Protein AF-A0A968L623-F1 (afdb_monomer_lite)

pLDDT: mean 71.82, std 22.7, range [37.06, 96.44]

Radius of gyration: 24.56 Å; chains: 1; bounding box: 47×71×55 Å

Sequence (109 aa):
MRRNLIVLAIVCTMLVPVWGEANQQKGVVRELAACAESGRYQLFQGSYTTFDLKRKETYVSQAVFLLDSQTGEVKRYVNKVDEEGRYIETWLPTDVTVTDKRRQAQEGK

Secondary structure (DSSP, 8-state):
--------------------SSSHHHHHHHHHHHGGGS-SEEEEEEEEEEEETTTTEEEEEEEEEEEETTT--EEEEEEEE-TTS-EEEEEEE-------GGGGSS---

Structure (mmCIF, N/CA/C/O backbone):
data_AF-A0A968L623-F1
#
_entry.id   AF-A0A968L623-F1
#
loop_
_atom_site.group_PDB
_atom_site.id
_atom_site.type_symbol
_atom_site.label_atom_id
_atom_site.label_alt_id
_atom_site.label_comp_id
_atom_site.label_asym_id
_atom_site.label_entity_id
_atom_site.label_seq_id
_atom_site.pdbx_PDB_ins_code
_atom_site.Cartn_x
_atom_site.Cartn_y
_atom_site.Cartn_z
_atom_site.occupancy
_atom_site.B_iso_or_equiv
_atom_site.auth_seq_id
_atom_site.auth_comp_id
_atom_site.auth_asym_id
_atom_site.auth_atom_id
_atom_site.pdbx_PDB_model_num
ATOM 1 N N . MET A 1 1 ? -28.465 62.581 -5.531 1.00 37.06 1 MET A N 1
ATOM 2 C CA . MET A 1 1 ? -27.838 61.414 -6.193 1.00 37.06 1 MET A CA 1
ATOM 3 C C . MET A 1 1 ? -26.650 60.969 -5.355 1.00 37.06 1 MET A C 1
ATOM 5 O O . MET A 1 1 ? -25.930 61.819 -4.853 1.00 37.06 1 MET A O 1
ATOM 9 N N . ARG A 1 2 ? -26.516 59.659 -5.133 1.00 40.03 2 ARG A N 1
ATOM 10 C CA . ARG A 1 2 ? -25.489 59.027 -4.288 1.00 40.03 2 ARG A CA 1
ATOM 11 C C . ARG A 1 2 ? -24.082 59.243 -4.859 1.00 40.03 2 ARG A C 1
ATOM 13 O O . ARG A 1 2 ? -23.927 59.064 -6.064 1.00 40.03 2 ARG A O 1
ATOM 20 N N . ARG A 1 3 ? -23.082 59.473 -3.993 1.00 43.62 3 ARG A N 1
ATOM 21 C CA . ARG A 1 3 ? -21.753 58.822 -4.056 1.00 43.62 3 ARG A CA 1
ATOM 22 C C . ARG A 1 3 ? -20.850 59.186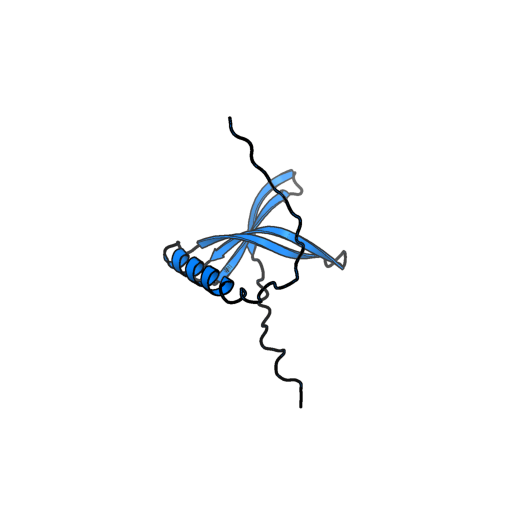 -2.864 1.00 43.62 3 ARG A C 1
ATOM 24 O O . ARG A 1 3 ? -20.251 60.250 -2.812 1.00 43.62 3 ARG A O 1
ATOM 31 N N . ASN A 1 4 ? -20.780 58.227 -1.940 1.00 39.72 4 ASN A N 1
ATOM 32 C CA . ASN A 1 4 ? -19.607 57.781 -1.171 1.00 39.72 4 ASN A CA 1
ATOM 33 C C . ASN A 1 4 ? -18.295 57.918 -1.985 1.00 39.72 4 ASN A C 1
ATOM 35 O O . ASN A 1 4 ? -18.333 57.786 -3.205 1.00 39.72 4 ASN A O 1
ATOM 39 N N . LEU A 1 5 ? -17.103 58.093 -1.412 1.00 40.00 5 LEU A N 1
ATOM 40 C CA . LEU A 1 5 ? -16.476 57.215 -0.422 1.00 40.00 5 LEU A CA 1
ATOM 41 C C . LEU A 1 5 ? -15.159 57.887 0.040 1.00 40.00 5 LEU A C 1
ATOM 43 O O . LEU A 1 5 ? -14.371 58.319 -0.798 1.00 40.00 5 LEU A O 1
ATOM 47 N N . ILE A 1 6 ? -14.918 57.956 1.350 1.00 49.31 6 ILE A N 1
ATOM 48 C CA . ILE A 1 6 ? -13.618 58.289 1.9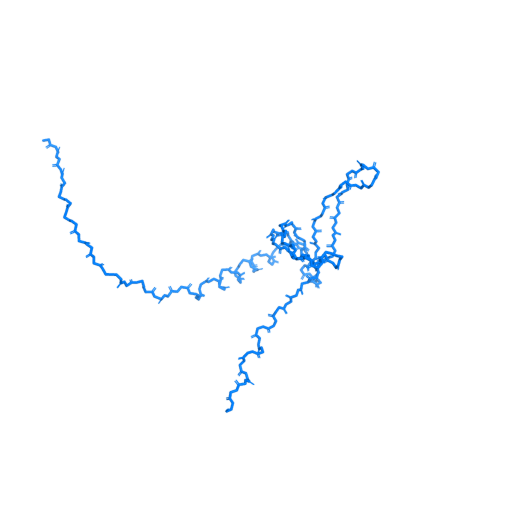51 1.00 49.31 6 ILE A CA 1
ATOM 49 C C . ILE A 1 6 ? -12.869 56.966 2.123 1.00 49.31 6 ILE A C 1
ATOM 51 O O . ILE A 1 6 ? -13.405 56.051 2.743 1.00 49.31 6 ILE A O 1
ATOM 55 N N . VAL A 1 7 ? -11.644 56.856 1.606 1.00 41.34 7 VAL A N 1
ATOM 56 C CA . VAL A 1 7 ? -10.725 55.768 1.978 1.00 41.34 7 VAL A CA 1
ATOM 57 C C . VAL A 1 7 ? -9.427 56.402 2.443 1.00 41.34 7 VAL A C 1
ATOM 59 O O . VAL A 1 7 ? -8.573 56.783 1.647 1.00 41.34 7 VAL A O 1
ATOM 62 N N . LEU A 1 8 ? -9.328 56.550 3.761 1.00 39.22 8 LEU A N 1
ATOM 63 C CA . LEU A 1 8 ? -8.103 56.886 4.463 1.00 39.22 8 LEU A CA 1
ATOM 64 C C . LEU A 1 8 ? -7.404 55.566 4.806 1.00 39.22 8 LEU A C 1
ATOM 66 O O . LEU A 1 8 ? -7.970 54.713 5.488 1.00 39.22 8 LEU A O 1
ATOM 70 N N . ALA A 1 9 ? -6.191 55.392 4.293 1.00 46.25 9 ALA A N 1
ATOM 71 C CA . ALA A 1 9 ? -5.325 54.274 4.620 1.00 46.25 9 ALA A CA 1
ATOM 72 C C . ALA A 1 9 ? -4.839 54.393 6.071 1.00 46.25 9 ALA A C 1
ATOM 74 O O . ALA A 1 9 ? -4.212 55.388 6.430 1.00 46.25 9 ALA A O 1
ATOM 75 N N . ILE A 1 10 ? -5.085 53.367 6.886 1.00 50.47 10 ILE A N 1
ATOM 76 C CA . ILE A 1 10 ? -4.377 53.158 8.151 1.00 50.47 10 ILE A CA 1
ATOM 77 C C . ILE A 1 10 ? -3.913 51.705 8.177 1.00 50.47 10 ILE A C 1
ATOM 79 O O . ILE A 1 10 ? -4.685 50.775 8.398 1.00 50.47 10 ILE A O 1
ATOM 83 N N . VAL A 1 11 ? -2.621 51.539 7.912 1.00 48.34 11 VAL A N 1
ATOM 84 C CA . VAL A 1 11 ? -1.849 50.352 8.260 1.00 48.34 11 VAL A CA 1
ATOM 85 C C . VAL A 1 11 ? -1.574 50.447 9.757 1.00 48.34 11 VAL A C 1
ATOM 87 O O . VAL A 1 11 ? -0.851 51.342 10.182 1.00 48.34 11 VAL A O 1
ATOM 90 N N . CYS A 1 12 ? -2.129 49.529 10.546 1.00 42.91 12 CYS A N 1
ATOM 91 C CA . CYS A 1 12 ? -1.696 49.295 11.919 1.00 42.91 12 CYS A CA 1
ATOM 92 C C . CYS A 1 12 ? -1.633 47.788 12.200 1.00 42.91 12 CYS A C 1
ATOM 94 O O . CYS A 1 12 ? -2.648 47.105 12.275 1.00 42.91 12 CYS A O 1
ATOM 96 N N . THR A 1 13 ? -0.390 47.326 12.356 1.00 46.22 13 THR A N 1
ATOM 97 C CA . THR A 1 13 ? 0.079 46.450 13.443 1.00 46.22 13 THR A CA 1
ATOM 98 C C . THR A 1 13 ? -0.558 45.064 13.607 1.00 46.22 13 THR A C 1
ATOM 100 O O . THR A 1 13 ? -1.608 44.904 14.219 1.00 46.22 13 THR A O 1
ATOM 103 N N . MET A 1 14 ? 0.192 44.053 13.149 1.00 44.53 14 MET A N 1
ATOM 104 C CA . MET A 1 14 ? 0.647 42.899 13.946 1.00 44.53 14 MET A CA 1
ATOM 105 C C . MET A 1 14 ? -0.113 42.676 15.265 1.00 44.53 14 MET A C 1
ATOM 107 O O . MET A 1 14 ? 0.235 43.291 16.266 1.00 44.53 14 MET A O 1
ATOM 111 N N . LEU A 1 15 ? -1.087 41.766 15.264 1.00 44.91 15 LEU A N 1
ATOM 112 C CA . LEU A 1 15 ? -1.577 41.011 16.425 1.00 44.91 15 LEU A CA 1
ATOM 113 C C . LEU A 1 15 ? -2.454 39.877 15.870 1.00 44.91 15 LEU A C 1
ATOM 115 O O . LEU A 1 15 ? -3.675 39.979 15.811 1.00 44.91 15 LEU A O 1
ATOM 119 N N . VAL A 1 16 ? -1.823 38.801 15.391 1.00 44.31 16 VAL A N 1
ATOM 120 C CA . VAL A 1 16 ? -2.532 37.527 15.207 1.00 44.31 16 VAL A CA 1
ATOM 121 C C . VAL A 1 16 ? -2.584 36.887 16.592 1.00 44.31 16 VAL A C 1
ATOM 123 O O . VAL A 1 16 ? -1.523 36.538 17.118 1.00 44.31 16 VAL A O 1
ATOM 126 N N . PRO A 1 17 ? -3.757 36.758 17.233 1.00 46.25 17 PRO A N 1
ATOM 127 C CA . PRO A 1 17 ? -3.832 36.010 18.466 1.00 46.25 17 PRO A CA 1
ATOM 128 C C . PRO A 1 17 ? -3.602 34.535 18.135 1.00 46.25 17 PRO A C 1
ATOM 130 O O . PRO A 1 17 ? -4.355 33.904 17.393 1.00 46.25 17 PRO A O 1
ATOM 133 N N . VAL A 1 18 ? -2.525 34.005 18.706 1.00 57.25 18 VAL A N 1
ATOM 134 C CA . VAL A 1 18 ? -2.345 32.589 19.015 1.00 57.25 18 VAL A CA 1
ATOM 135 C C . VAL A 1 18 ? -3.608 32.101 19.729 1.00 57.25 18 VAL A C 1
ATOM 137 O O . VAL A 1 18 ? -3.817 32.431 20.889 1.00 57.25 18 VAL A O 1
ATOM 140 N N . TRP A 1 19 ? -4.469 31.358 19.033 1.00 47.78 19 TRP A N 1
ATOM 141 C CA . TRP A 1 19 ? -5.369 30.365 19.628 1.00 47.78 19 TRP A CA 1
ATOM 142 C C . TRP A 1 19 ? -6.107 29.602 18.528 1.00 47.78 19 TRP A C 1
ATOM 144 O O . TRP A 1 19 ? -7.025 30.122 17.899 1.00 47.78 19 TRP A O 1
ATOM 154 N N . GLY A 1 20 ? -5.721 28.346 18.294 1.00 45.12 20 GLY A N 1
ATOM 155 C CA . GLY A 1 20 ? -6.423 27.521 17.311 1.00 45.12 20 GLY A CA 1
ATOM 156 C C . GLY A 1 20 ? -6.004 26.058 17.177 1.00 45.12 20 GLY A C 1
ATOM 157 O O . GLY A 1 20 ? -6.567 25.379 16.332 1.00 45.12 20 GLY A O 1
ATOM 158 N N . GLU A 1 21 ? -5.073 25.527 17.976 1.00 48.09 21 GLU A N 1
ATOM 159 C CA . GLU A 1 21 ? -4.648 24.117 17.834 1.00 48.09 21 GLU A CA 1
ATOM 160 C C . GLU A 1 21 ? -5.515 23.110 18.614 1.00 48.09 21 GLU A C 1
ATOM 162 O O . GLU A 1 21 ? -5.468 21.913 18.343 1.00 48.09 21 GLU A O 1
ATOM 167 N N . ALA A 1 22 ? -6.392 23.559 19.518 1.00 43.22 22 ALA A N 1
ATOM 168 C CA . ALA A 1 22 ? -7.224 22.654 20.324 1.00 43.22 22 ALA A CA 1
ATOM 169 C C . ALA A 1 22 ? -8.470 22.099 19.596 1.00 43.22 22 ALA A C 1
ATOM 171 O O . ALA A 1 22 ? -9.115 21.178 20.096 1.00 43.22 22 ALA A O 1
ATOM 172 N N . ASN A 1 23 ? -8.834 22.640 18.424 1.00 45.28 23 ASN A N 1
ATOM 173 C CA . ASN A 1 23 ? -10.076 22.267 17.729 1.00 45.28 23 ASN A CA 1
ATOM 174 C C . ASN A 1 23 ? -9.906 21.211 16.627 1.00 45.28 23 ASN A C 1
ATOM 176 O O . ASN A 1 23 ? -10.903 20.623 16.213 1.00 45.28 23 ASN A O 1
ATOM 180 N N . GLN A 1 24 ? -8.681 20.907 16.183 1.00 46.53 24 GLN A N 1
ATOM 181 C CA . GLN A 1 24 ? -8.493 19.866 15.164 1.00 46.53 24 GLN A CA 1
ATOM 182 C C . GLN A 1 24 ? -8.709 18.451 15.713 1.00 46.53 24 GLN A C 1
ATOM 184 O O . GLN A 1 24 ? -9.346 17.632 15.055 1.00 46.53 24 GLN A O 1
ATOM 189 N N . GLN A 1 25 ? -8.279 18.159 16.944 1.00 46.06 25 GLN A N 1
ATOM 190 C CA . GLN A 1 25 ? -8.483 16.827 17.533 1.00 46.06 25 GLN A CA 1
ATOM 191 C C . GLN A 1 25 ? -9.961 16.515 17.792 1.00 46.06 25 GLN A C 1
ATOM 193 O O . GLN A 1 25 ? -10.389 15.373 17.645 1.00 46.06 25 GLN A O 1
ATOM 198 N N . LYS A 1 26 ? -10.768 17.527 18.129 1.00 43.03 26 LYS A N 1
ATOM 199 C CA . LYS A 1 26 ? -12.197 17.338 18.405 1.00 43.03 26 LYS A CA 1
ATOM 200 C C . LYS A 1 26 ? -13.013 17.078 17.131 1.00 43.03 26 LYS A C 1
ATOM 202 O O . LYS A 1 26 ? -14.023 16.385 17.206 1.00 43.03 26 LYS A O 1
ATOM 207 N N . GLY A 1 27 ? -12.556 17.587 15.981 1.00 42.66 27 GLY A N 1
ATOM 208 C CA . GLY A 1 27 ? -13.120 17.271 14.665 1.00 42.66 27 GLY A CA 1
ATOM 209 C C . GLY A 1 27 ? -12.893 15.809 14.284 1.00 42.66 27 GLY A C 1
ATOM 210 O O . GLY A 1 27 ? -13.857 15.090 14.041 1.00 42.66 27 GLY A O 1
ATOM 211 N N . VAL A 1 28 ? -11.642 15.343 14.371 1.00 50.94 28 VAL A N 1
ATOM 212 C CA . VAL A 1 28 ? -11.265 13.957 14.035 1.00 50.94 28 VAL A CA 1
ATOM 213 C C . VAL A 1 28 ? -11.978 12.939 14.934 1.00 50.94 28 VAL A C 1
ATOM 215 O O . VAL A 1 28 ? -12.506 11.945 14.450 1.00 50.94 28 VAL A O 1
ATOM 218 N N . VAL A 1 29 ? -12.071 13.195 16.245 1.00 50.41 29 VAL A N 1
ATOM 219 C CA . VAL A 1 29 ? -12.740 12.272 17.186 1.00 50.41 29 VAL A CA 1
ATOM 220 C C . VAL A 1 29 ? -14.253 12.191 16.944 1.00 50.41 29 VAL A C 1
ATOM 222 O O . VAL A 1 29 ? -14.843 11.121 17.092 1.00 50.41 29 VAL A O 1
ATOM 225 N N . ARG A 1 30 ? -14.899 13.296 16.552 1.00 45.72 30 ARG A N 1
ATOM 226 C CA . ARG A 1 30 ? -16.344 13.309 16.274 1.00 45.72 30 ARG A CA 1
ATOM 227 C C . ARG A 1 30 ? -16.680 12.641 14.937 1.00 45.72 30 ARG A C 1
ATOM 229 O O . ARG A 1 30 ? -17.723 12.003 14.833 1.00 45.72 30 ARG A O 1
ATOM 236 N N . GLU A 1 31 ? -15.793 12.743 13.953 1.00 48.47 31 GLU A N 1
ATOM 237 C CA . GLU A 1 31 ? -15.923 12.077 12.653 1.00 48.47 31 GLU A CA 1
ATOM 238 C C . GLU A 1 31 ? -15.694 10.557 12.761 1.00 48.47 31 GLU A C 1
ATOM 240 O O . GLU A 1 31 ? -16.456 9.773 12.196 1.00 48.47 31 GLU A O 1
ATOM 245 N N . LEU A 1 32 ? -14.752 10.125 13.609 1.00 50.47 32 LEU A N 1
ATOM 246 C CA . LEU A 1 32 ? -14.556 8.709 13.949 1.00 50.47 32 LEU A CA 1
ATOM 247 C C . LEU A 1 32 ? -15.783 8.094 14.648 1.00 50.47 32 LEU A C 1
ATOM 249 O O . LEU A 1 32 ? -16.111 6.935 14.403 1.00 50.47 32 LEU A O 1
ATOM 253 N N . ALA A 1 33 ? -16.491 8.864 15.484 1.00 49.72 33 ALA A N 1
ATOM 254 C CA . ALA A 1 33 ? -17.714 8.407 16.147 1.00 49.72 33 ALA A CA 1
ATOM 255 C C . ALA A 1 33 ? -18.920 8.318 15.193 1.00 49.72 33 ALA A C 1
ATOM 257 O O . ALA A 1 33 ? -19.741 7.418 15.343 1.00 49.72 33 ALA A O 1
ATOM 258 N N . ALA A 1 34 ? -19.016 9.191 14.184 1.00 51.78 34 ALA A N 1
ATOM 259 C CA . ALA A 1 34 ? -20.027 9.070 13.127 1.00 51.78 34 ALA A CA 1
ATOM 260 C C . ALA A 1 34 ? -19.758 7.862 12.206 1.00 51.78 34 ALA A C 1
ATOM 262 O O . ALA A 1 34 ? -20.690 7.241 11.704 1.00 51.78 34 ALA A O 1
ATOM 263 N N . CYS A 1 35 ? -18.492 7.458 12.055 1.00 51.28 35 CYS A N 1
ATOM 264 C CA . CYS A 1 35 ? -18.124 6.195 11.414 1.00 51.28 35 CYS A CA 1
ATOM 265 C C . CYS A 1 35 ? -18.440 4.949 12.261 1.00 51.28 35 CYS A C 1
ATOM 267 O O . CYS A 1 35 ? -18.353 3.842 11.739 1.00 51.28 35 CYS A O 1
ATOM 269 N N . ALA A 1 36 ? -18.832 5.063 13.532 1.00 52.72 36 ALA A N 1
ATOM 270 C CA . ALA A 1 36 ? -19.207 3.889 14.329 1.00 52.72 36 ALA A CA 1
ATOM 271 C C . ALA A 1 36 ? -20.560 3.272 13.903 1.00 52.72 36 ALA A C 1
ATOM 273 O O . ALA A 1 36 ? -20.822 2.117 14.228 1.00 52.72 36 ALA A O 1
ATOM 274 N N . GLU A 1 37 ? -21.386 3.999 13.135 1.00 53.97 37 GLU A N 1
ATOM 275 C CA . GLU A 1 37 ? -22.540 3.435 12.406 1.00 53.97 37 GLU A CA 1
ATOM 276 C C . GLU A 1 37 ? -22.162 2.868 11.024 1.00 53.97 37 GLU A C 1
ATOM 278 O O . GLU A 1 37 ? -22.962 2.176 10.393 1.00 53.97 37 GLU A O 1
ATOM 283 N N . SER A 1 38 ? -20.949 3.145 10.535 1.00 62.59 38 SER A N 1
ATOM 284 C CA . SER A 1 38 ? -20.465 2.627 9.256 1.00 62.59 38 SER A CA 1
ATOM 285 C C . SER A 1 38 ? -20.025 1.171 9.413 1.00 62.59 38 SER A C 1
ATOM 287 O O . SER A 1 38 ? -19.505 0.775 10.456 1.00 62.59 38 SER A O 1
ATOM 289 N N . GLY A 1 39 ? -20.289 0.346 8.398 1.00 77.38 39 GLY A N 1
ATOM 290 C CA . GLY A 1 39 ? -19.995 -1.087 8.426 1.00 77.38 39 GLY A CA 1
ATOM 291 C C . GLY A 1 39 ? -18.525 -1.421 8.728 1.00 77.38 39 GLY A C 1
ATOM 292 O O . GLY A 1 39 ? -17.666 -0.553 8.852 1.00 77.38 39 GLY A O 1
ATOM 293 N N . ARG A 1 40 ? -18.210 -2.722 8.805 1.00 90.06 40 ARG A N 1
ATOM 294 C CA . ARG A 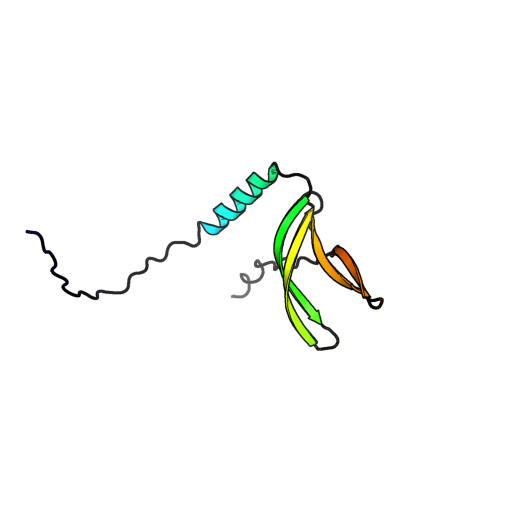1 40 ? -16.859 -3.241 9.122 1.00 90.06 40 ARG A CA 1
ATOM 295 C C . ARG A 1 40 ? -15.720 -2.585 8.324 1.00 90.06 40 ARG A C 1
ATOM 297 O O . ARG A 1 40 ? -14.589 -2.559 8.793 1.00 90.06 40 ARG A O 1
ATOM 304 N N . TYR A 1 41 ? -16.002 -2.080 7.129 1.00 92.81 41 TYR A N 1
ATOM 305 C CA . TYR A 1 41 ? -15.004 -1.511 6.240 1.00 92.81 41 TYR A CA 1
ATOM 306 C C . TYR A 1 41 ? -15.228 -0.020 6.005 1.00 92.81 41 TYR A C 1
ATOM 308 O O . TYR A 1 41 ? -16.335 0.397 5.666 1.00 92.81 41 TYR A O 1
ATOM 316 N N . GLN A 1 42 ? -14.151 0.759 6.112 1.00 93.38 42 GLN A N 1
ATOM 317 C CA . GLN A 1 42 ? -14.132 2.195 5.837 1.00 93.38 42 GLN A CA 1
ATOM 318 C C . GLN A 1 42 ? -13.163 2.507 4.698 1.00 93.38 42 GLN A C 1
ATOM 320 O O . GLN A 1 42 ? -12.045 1.990 4.664 1.00 93.38 42 GLN A O 1
ATOM 325 N N . LEU A 1 43 ? -13.592 3.364 3.772 1.00 95.00 43 LEU A N 1
ATOM 326 C CA . LEU A 1 43 ? -12.763 3.856 2.676 1.00 95.00 43 LEU A CA 1
ATOM 327 C C . LEU A 1 43 ? -12.277 5.267 2.980 1.00 95.00 43 LEU A C 1
ATOM 329 O O . LEU A 1 43 ? -13.059 6.122 3.387 1.00 95.00 43 LEU A O 1
ATOM 333 N N . PHE A 1 44 ? -10.999 5.523 2.728 1.00 93.50 44 PHE A N 1
ATOM 334 C CA . PHE A 1 44 ? -10.424 6.859 2.842 1.00 93.50 44 PHE A CA 1
ATOM 335 C C . PHE A 1 44 ? -9.349 7.085 1.780 1.00 93.50 44 PHE A C 1
ATOM 337 O O . PHE A 1 44 ? -8.767 6.140 1.250 1.00 93.50 44 PHE A O 1
ATOM 344 N N . GLN A 1 45 ? -9.083 8.347 1.453 1.00 95.44 45 GLN A N 1
ATOM 345 C CA . GLN A 1 45 ? -8.008 8.738 0.545 1.00 95.44 45 GLN A CA 1
ATOM 346 C C . GLN A 1 45 ? -6.849 9.328 1.349 1.00 95.44 45 GLN A C 1
ATOM 348 O O . GLN A 1 45 ? -7.066 10.064 2.3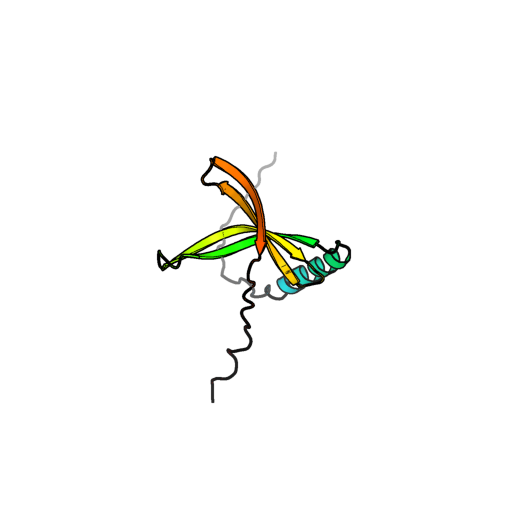10 1.00 95.44 45 GLN A O 1
ATOM 353 N N . GLY A 1 46 ? -5.616 9.018 0.959 1.00 93.38 46 GLY A N 1
ATOM 354 C CA . GLY A 1 46 ? -4.438 9.557 1.630 1.00 93.38 46 GLY A CA 1
ATOM 355 C C . GLY A 1 46 ? -3.140 9.334 0.865 1.00 93.38 46 GLY A C 1
ATOM 356 O O . GLY A 1 46 ? -3.133 8.830 -0.259 1.00 93.38 46 GLY A O 1
ATOM 357 N N . SER A 1 47 ? -2.028 9.689 1.505 1.00 93.44 47 SER A N 1
ATOM 358 C CA . SER A 1 47 ? -0.678 9.465 0.987 1.00 93.44 47 SER A CA 1
ATOM 359 C C . SER A 1 47 ? -0.014 8.250 1.628 1.00 93.44 47 SER A C 1
ATOM 361 O O . SER A 1 47 ? -0.128 8.056 2.836 1.00 93.44 47 SER A O 1
ATOM 363 N N . TYR A 1 48 ? 0.772 7.507 0.854 1.00 91.31 48 TYR A N 1
ATOM 364 C CA . TYR A 1 48 ? 1.706 6.504 1.360 1.00 91.31 48 TYR A CA 1
ATOM 365 C C . TYR A 1 48 ? 3.101 6.724 0.788 1.00 91.31 48 TYR A C 1
ATOM 367 O O . TYR A 1 48 ? 3.276 7.316 -0.280 1.00 91.31 48 TYR A O 1
ATOM 375 N N . THR A 1 49 ? 4.087 6.215 1.517 1.00 91.62 49 THR A N 1
ATOM 376 C CA . THR A 1 49 ? 5.492 6.297 1.145 1.00 91.62 49 THR A CA 1
ATOM 377 C C . THR A 1 49 ? 5.995 4.912 0.768 1.00 91.62 49 THR A C 1
ATOM 379 O O . THR A 1 49 ? 5.787 3.950 1.504 1.00 91.62 49 THR A O 1
ATOM 382 N N . THR A 1 50 ? 6.677 4.804 -0.366 1.00 91.00 50 THR A N 1
ATOM 383 C CA . THR A 1 50 ? 7.385 3.589 -0.783 1.00 91.00 50 THR A CA 1
ATOM 384 C C . THR A 1 50 ? 8.872 3.848 -0.839 1.00 91.00 50 THR A C 1
ATOM 386 O O . THR A 1 50 ? 9.295 4.890 -1.338 1.00 91.00 50 THR A O 1
ATOM 389 N N . PHE A 1 51 ? 9.654 2.873 -0.393 1.00 91.12 51 PHE A N 1
ATOM 390 C CA . PHE A 1 51 ? 11.102 2.900 -0.506 1.00 91.12 51 PHE A CA 1
ATOM 391 C C . PHE A 1 51 ? 11.561 1.879 -1.549 1.00 91.12 51 PHE A C 1
ATOM 393 O O . PHE A 1 51 ? 11.355 0.677 -1.376 1.00 91.12 51 PHE A O 1
ATOM 400 N N . ASP A 1 52 ? 12.163 2.354 -2.639 1.00 89.88 52 ASP A N 1
ATOM 401 C CA . ASP A 1 52 ? 12.777 1.487 -3.642 1.00 89.88 52 ASP A CA 1
ATOM 402 C C . ASP A 1 52 ? 14.197 1.127 -3.196 1.00 89.88 52 ASP A C 1
ATOM 404 O O . ASP A 1 52 ? 15.117 1.944 -3.248 1.00 89.88 52 ASP A O 1
ATOM 408 N N . LEU A 1 53 ? 14.383 -0.129 -2.786 1.00 91.44 53 LEU A N 1
ATOM 409 C CA . LEU A 1 53 ? 15.671 -0.663 -2.342 1.00 91.44 53 LEU A CA 1
ATOM 410 C C . LEU A 1 53 ? 16.749 -0.639 -3.437 1.00 91.44 53 LEU A C 1
ATOM 412 O O . LEU A 1 53 ? 17.929 -0.495 -3.118 1.00 91.44 53 LEU A O 1
ATOM 416 N N . LYS A 1 54 ? 16.371 -0.783 -4.715 1.00 93.81 54 LYS A N 1
ATOM 417 C CA . LYS A 1 54 ? 17.324 -0.802 -5.836 1.00 93.81 54 LYS A CA 1
ATOM 418 C C . LYS A 1 54 ? 17.846 0.598 -6.124 1.00 93.81 54 LYS A C 1
ATOM 420 O O . LYS A 1 54 ? 19.039 0.768 -6.361 1.00 93.81 54 LYS A O 1
ATOM 425 N N . ARG A 1 55 ? 16.955 1.589 -6.100 1.00 93.38 55 ARG A N 1
ATOM 426 C CA . ARG A 1 55 ? 17.290 2.993 -6.389 1.00 93.38 55 ARG A CA 1
ATOM 427 C C . ARG A 1 55 ? 17.729 3.777 -5.154 1.00 93.38 55 ARG A C 1
ATOM 429 O O . ARG A 1 55 ? 18.338 4.827 -5.302 1.00 93.38 55 ARG A O 1
ATOM 436 N N . LYS A 1 56 ? 17.478 3.249 -3.950 1.00 94.56 56 LYS A N 1
ATOM 437 C CA . LYS A 1 56 ? 17.634 3.950 -2.662 1.00 94.56 56 LYS A CA 1
ATOM 438 C C . LYS A 1 56 ? 16.848 5.266 -2.627 1.00 94.56 56 LYS A C 1
ATOM 440 O O . LYS A 1 56 ? 17.294 6.247 -2.038 1.00 94.56 56 LYS A O 1
ATOM 445 N N . GLU A 1 57 ? 15.682 5.270 -3.263 1.00 95.12 57 GLU A N 1
ATOM 446 C CA . GLU A 1 57 ? 14.818 6.441 -3.392 1.00 95.12 57 GLU A CA 1
ATOM 447 C C . GLU A 1 57 ? 13.503 6.236 -2.644 1.00 95.12 57 GLU A C 1
ATOM 449 O O . GLU A 1 57 ? 12.969 5.127 -2.548 1.00 95.12 57 GLU A O 1
ATOM 454 N N . THR A 1 58 ? 12.978 7.343 -2.126 1.00 94.44 58 THR A N 1
ATOM 455 C CA . THR A 1 58 ? 11.700 7.397 -1.422 1.00 94.44 58 THR A CA 1
ATOM 456 C C . THR A 1 58 ? 10.689 8.121 -2.294 1.00 94.44 58 THR A C 1
ATOM 458 O O . THR A 1 58 ? 10.913 9.267 -2.681 1.00 94.44 58 THR A O 1
ATOM 461 N N . TYR A 1 59 ? 9.551 7.484 -2.550 1.00 93.31 59 TYR A N 1
ATOM 462 C CA . TYR A 1 59 ? 8.453 8.067 -3.315 1.00 93.31 59 TYR A CA 1
ATOM 463 C C . TYR A 1 59 ? 7.225 8.239 -2.430 1.00 93.31 59 TYR A C 1
ATOM 465 O O . TYR A 1 59 ? 6.896 7.352 -1.644 1.00 93.31 59 TYR A O 1
ATOM 473 N N . VAL A 1 60 ? 6.530 9.364 -2.589 1.00 93.69 60 VAL A N 1
ATOM 474 C CA . VAL A 1 60 ? 5.241 9.632 -1.943 1.00 93.69 60 VAL A CA 1
ATOM 475 C C . VAL A 1 60 ? 4.158 9.577 -3.010 1.00 93.69 60 VAL A C 1
ATOM 477 O O . VAL A 1 60 ? 4.283 10.203 -4.059 1.00 93.69 60 VAL A O 1
ATOM 480 N N . SER A 1 61 ? 3.107 8.804 -2.766 1.00 93.06 61 SER A N 1
ATOM 481 C CA . SER A 1 61 ? 2.013 8.576 -3.714 1.00 93.06 61 SER A CA 1
ATOM 482 C C . SER A 1 61 ? 0.662 8.697 -3.020 1.00 93.06 61 SER A C 1
ATOM 484 O O . SER A 1 61 ? 0.546 8.416 -1.830 1.00 93.06 61 SER A O 1
ATOM 486 N N . GLN A 1 62 ? -0.364 9.124 -3.757 1.00 94.62 62 GLN A N 1
ATOM 487 C CA . GLN A 1 62 ? -1.747 9.169 -3.275 1.00 94.62 62 GLN A CA 1
ATOM 488 C C . GLN A 1 62 ? -2.461 7.864 -3.627 1.00 94.62 62 GLN A C 1
ATOM 490 O O . GLN A 1 62 ? -2.228 7.308 -4.699 1.00 94.62 62 GLN A O 1
ATOM 495 N N . ALA A 1 63 ? -3.335 7.383 -2.748 1.00 95.06 63 ALA A N 1
ATOM 496 C CA . ALA A 1 63 ? -4.155 6.208 -3.014 1.00 95.06 63 ALA A CA 1
ATOM 497 C C . ALA A 1 63 ? -5.452 6.202 -2.198 1.00 95.06 63 ALA A C 1
ATOM 499 O O . ALA A 1 63 ? -5.634 6.990 -1.267 1.00 95.06 63 ALA A O 1
ATOM 500 N N . VAL A 1 64 ? -6.341 5.279 -2.563 1.00 96.19 64 VAL A N 1
ATOM 501 C CA . VAL A 1 64 ? -7.513 4.904 -1.769 1.00 96.19 64 VAL A CA 1
ATOM 502 C C . VAL A 1 64 ? -7.139 3.733 -0.867 1.00 96.19 64 VAL A C 1
ATOM 504 O O . VAL A 1 64 ? -6.449 2.803 -1.292 1.00 96.19 64 VAL A O 1
ATOM 507 N N . PHE A 1 65 ? -7.612 3.772 0.369 1.00 96.44 65 PHE A N 1
ATOM 508 C CA . PHE A 1 65 ? -7.356 2.781 1.397 1.00 96.44 65 PHE A CA 1
ATOM 509 C C . PHE A 1 65 ? -8.659 2.223 1.949 1.00 96.44 65 PHE A C 1
ATOM 511 O O . PHE A 1 65 ? -9.665 2.923 2.025 1.00 96.44 65 PHE A O 1
ATOM 518 N N . LEU A 1 66 ? -8.600 0.961 2.353 1.00 95.75 66 LEU A N 1
ATOM 519 C CA . LEU A 1 66 ? -9.648 0.218 3.027 1.00 95.75 66 LEU A CA 1
ATOM 520 C C . LEU A 1 66 ? -9.156 -0.116 4.437 1.00 95.75 66 LEU A C 1
ATOM 522 O O . LEU A 1 66 ? -8.191 -0.867 4.576 1.00 95.75 66 LEU A O 1
ATOM 526 N N . LEU A 1 67 ? -9.811 0.435 5.456 1.00 94.31 67 LEU A N 1
ATOM 527 C CA . LEU A 1 67 ? -9.614 0.088 6.862 1.00 94.31 67 LEU A CA 1
ATOM 528 C C . LEU A 1 67 ? -10.662 -0.947 7.276 1.00 94.31 67 LEU A C 1
ATOM 530 O O . LEU A 1 67 ? -11.861 -0.684 7.178 1.00 94.31 67 LEU A O 1
ATOM 534 N N . ASP A 1 68 ? -10.216 -2.101 7.763 1.00 93.25 68 ASP A N 1
ATOM 535 C CA . ASP A 1 68 ? -11.063 -3.029 8.513 1.00 93.25 68 ASP A CA 1
ATOM 536 C C . ASP A 1 68 ? -11.129 -2.556 9.970 1.00 93.25 68 ASP A C 1
ATOM 538 O O . ASP A 1 68 ? -10.141 -2.613 10.699 1.00 93.25 68 ASP A O 1
ATOM 542 N N . SER A 1 69 ? -12.287 -2.059 10.404 1.00 89.44 69 SER A N 1
ATOM 543 C CA . SER A 1 69 ? -12.467 -1.498 11.747 1.00 89.44 69 SER A CA 1
ATOM 544 C C . SER A 1 69 ? -12.437 -2.552 12.858 1.00 89.44 69 SER A C 1
ATOM 546 O O . SER A 1 69 ? -12.247 -2.194 14.019 1.00 89.44 69 SER A O 1
ATOM 548 N N . GLN A 1 70 ? -12.591 -3.841 12.527 1.00 90.50 70 GLN A N 1
ATOM 549 C CA . GLN A 1 70 ? -12.501 -4.931 13.503 1.00 90.50 70 GLN A CA 1
ATOM 550 C C . GLN A 1 70 ? -11.057 -5.373 13.738 1.00 90.50 70 GLN A C 1
ATOM 552 O O . GLN A 1 70 ? -10.687 -5.660 14.875 1.00 90.50 70 GLN A O 1
ATOM 557 N N . THR A 1 71 ? -10.248 -5.454 12.679 1.00 90.94 71 THR A N 1
ATOM 558 C CA . THR A 1 71 ? -8.862 -5.949 12.766 1.00 90.94 71 THR A CA 1
ATOM 559 C C . THR A 1 71 ? -7.825 -4.830 12.823 1.00 90.94 71 THR A C 1
ATOM 561 O O . THR A 1 71 ? -6.693 -5.065 13.238 1.00 90.94 71 THR A O 1
ATOM 564 N N . GLY A 1 72 ? -8.191 -3.619 12.403 1.00 89.94 72 GLY A N 1
ATOM 565 C CA . GLY A 1 72 ? -7.264 -2.512 12.182 1.00 89.94 72 GLY A CA 1
ATOM 566 C C . GLY A 1 72 ? -6.404 -2.673 10.924 1.00 89.94 72 GLY A C 1
ATOM 567 O O . GLY A 1 72 ? -5.522 -1.847 10.692 1.00 89.94 72 GLY A O 1
ATOM 568 N N . GLU A 1 73 ? -6.625 -3.714 10.111 1.00 92.50 73 GLU A N 1
ATOM 569 C CA . GLU A 1 73 ? -5.875 -3.913 8.870 1.00 92.50 73 GLU A CA 1
ATOM 570 C C . GLU A 1 73 ? -6.179 -2.806 7.862 1.00 92.50 73 GLU A C 1
ATOM 572 O O . GLU A 1 73 ? -7.339 -2.472 7.605 1.00 92.50 73 GLU A O 1
ATOM 577 N N . VAL A 1 74 ? -5.124 -2.291 7.231 1.00 94.19 74 VAL A N 1
ATOM 578 C CA . VAL A 1 74 ? -5.229 -1.314 6.150 1.00 94.19 74 VAL A CA 1
ATOM 579 C C . VAL A 1 74 ? -4.747 -1.941 4.850 1.00 94.19 74 VAL A C 1
ATOM 581 O O . VAL A 1 74 ? -3.635 -2.465 4.752 1.00 94.19 74 VAL A O 1
ATOM 584 N N . LYS A 1 75 ? -5.586 -1.864 3.819 1.00 96.25 75 LYS A N 1
ATOM 585 C CA . LYS A 1 75 ? -5.240 -2.245 2.447 1.00 96.25 75 LYS A CA 1
ATOM 586 C C . LYS A 1 75 ? -5.302 -1.024 1.549 1.00 96.25 75 LYS A C 1
ATOM 588 O O . LYS A 1 75 ? -6.106 -0.129 1.770 1.00 96.25 75 LYS A O 1
ATOM 593 N N . ARG A 1 76 ? -4.473 -0.992 0.516 1.00 95.88 76 ARG A N 1
ATOM 594 C CA . ARG A 1 76 ? -4.430 0.067 -0.489 1.00 95.88 76 ARG A CA 1
ATOM 595 C C . ARG A 1 76 ? -4.925 -0.461 -1.823 1.00 95.88 76 ARG A C 1
ATOM 597 O O . ARG A 1 76 ? -4.518 -1.544 -2.241 1.00 95.88 76 ARG A O 1
ATOM 604 N N . TYR A 1 77 ? -5.752 0.327 -2.493 1.00 95.62 77 TYR A N 1
ATOM 605 C CA . TYR A 1 77 ? -6.180 0.060 -3.855 1.00 95.62 77 TYR A CA 1
ATOM 606 C C . TYR A 1 77 ? -5.030 0.288 -4.834 1.00 95.62 77 TYR A C 1
ATOM 608 O O . TYR A 1 77 ? -4.361 1.323 -4.790 1.00 95.62 77 TYR A O 1
ATOM 616 N N . VAL A 1 78 ? -4.804 -0.671 -5.726 1.00 92.75 78 VAL A N 1
ATOM 617 C CA . VAL A 1 78 ? -3.811 -0.570 -6.791 1.00 92.75 78 VAL A CA 1
ATOM 618 C C . VAL A 1 78 ? -4.440 -1.014 -8.095 1.00 92.75 78 VAL A C 1
ATOM 620 O O . VAL A 1 78 ? -4.988 -2.112 -8.190 1.00 92.75 78 VAL A O 1
ATOM 623 N N . ASN A 1 79 ? -4.277 -0.177 -9.112 1.00 93.38 79 ASN A N 1
ATOM 624 C CA . ASN A 1 79 ? -4.494 -0.549 -10.492 1.00 93.38 79 ASN A CA 1
ATOM 625 C C . ASN A 1 79 ? -3.173 -0.496 -11.263 1.00 93.38 79 ASN A C 1
ATOM 627 O O . ASN A 1 79 ? -2.369 0.423 -11.108 1.00 93.38 79 ASN A O 1
ATOM 631 N N . LYS A 1 80 ? -2.912 -1.520 -12.069 1.00 91.50 80 LYS A N 1
ATOM 632 C CA . LYS A 1 80 ? -1.735 -1.559 -12.940 1.00 91.50 80 LYS A CA 1
ATOM 633 C C . LYS A 1 80 ? -1.996 -2.424 -14.159 1.00 91.50 80 LYS A C 1
ATOM 635 O O . LYS A 1 80 ? -2.902 -3.250 -14.162 1.00 91.50 80 LYS A O 1
ATOM 640 N N . VAL A 1 81 ? -1.162 -2.241 -15.169 1.00 93.19 81 VAL A N 1
ATOM 641 C CA . VAL A 1 81 ? -1.063 -3.161 -16.299 1.00 93.19 81 VAL A CA 1
ATOM 642 C C . VAL A 1 81 ? 0.033 -4.179 -15.971 1.00 93.19 81 VAL A C 1
ATOM 644 O O . VAL A 1 81 ? 1.094 -3.787 -15.476 1.00 93.19 81 VAL A O 1
ATOM 647 N N . ASP A 1 82 ? -0.246 -5.471 -16.140 1.00 90.00 82 ASP A N 1
ATOM 648 C CA . ASP A 1 82 ? 0.749 -6.536 -15.974 1.00 90.00 82 ASP A CA 1
ATOM 649 C C . ASP A 1 82 ? 1.703 -6.635 -17.174 1.00 90.00 82 ASP A C 1
ATOM 651 O O . ASP A 1 82 ? 1.621 -5.864 -18.131 1.00 90.00 82 ASP A O 1
ATOM 655 N N . GLU A 1 83 ? 2.656 -7.563 -17.100 1.00 91.75 83 GLU A N 1
ATOM 656 C CA . GLU A 1 83 ? 3.652 -7.771 -18.157 1.00 91.75 83 GLU A CA 1
ATOM 657 C C . GLU A 1 83 ? 3.012 -8.293 -19.455 1.00 91.75 83 GLU A C 1
ATOM 659 O O . GLU A 1 83 ? 3.530 -8.047 -20.543 1.00 91.75 83 GLU A O 1
ATOM 664 N N . GLU A 1 84 ? 1.847 -8.939 -19.358 1.00 94.19 84 GLU A N 1
ATOM 665 C CA . GLU A 1 84 ? 1.050 -9.409 -20.492 1.00 94.19 84 GLU A CA 1
ATOM 666 C C . GLU A 1 84 ? 0.115 -8.333 -21.077 1.00 94.19 84 GLU A C 1
ATOM 668 O O . GLU A 1 84 ? -0.633 -8.609 -22.018 1.00 94.19 84 GLU A O 1
ATOM 673 N N . GLY A 1 85 ? 0.139 -7.104 -20.551 1.00 93.69 85 GLY A N 1
ATOM 674 C CA . GLY A 1 85 ? -0.698 -6.002 -21.027 1.00 93.69 85 GLY A CA 1
ATOM 675 C C . GLY A 1 85 ? -2.134 -6.015 -20.490 1.00 93.69 85 GLY A C 1
ATOM 676 O O . GLY A 1 85 ? -2.969 -5.237 -20.955 1.00 93.69 85 GLY A O 1
ATOM 677 N N . ARG A 1 86 ? -2.454 -6.871 -19.517 1.00 93.81 86 ARG A N 1
ATOM 678 C CA . ARG A 1 86 ? -3.779 -6.943 -18.894 1.00 93.81 86 ARG A CA 1
ATOM 679 C C . ARG A 1 86 ? -3.890 -5.951 -17.754 1.00 93.81 86 ARG A C 1
ATOM 681 O O . ARG A 1 86 ? -2.983 -5.776 -16.944 1.00 93.81 86 ARG A O 1
ATOM 688 N N . TYR A 1 87 ? -5.057 -5.334 -17.662 1.00 94.44 87 TYR A N 1
ATOM 689 C CA . TYR A 1 87 ? -5.390 -4.453 -16.558 1.00 94.44 87 TYR A CA 1
ATOM 690 C C . TYR A 1 87 ? -5.788 -5.267 -15.321 1.00 94.44 87 TYR A C 1
ATOM 692 O O . TYR A 1 87 ? -6.632 -6.160 -15.401 1.00 94.44 87 TYR A O 1
ATOM 700 N N . ILE A 1 88 ? -5.174 -4.953 -14.181 1.00 92.75 88 ILE A N 1
ATOM 701 C CA . ILE A 1 88 ? -5.414 -5.603 -12.893 1.00 92.75 88 ILE A CA 1
ATOM 702 C C . ILE A 1 88 ? -5.819 -4.544 -11.873 1.00 92.75 88 ILE A C 1
ATOM 704 O O . ILE A 1 88 ? -5.116 -3.548 -11.698 1.00 92.75 88 ILE A O 1
ATOM 708 N N . GLU A 1 89 ? -6.902 -4.818 -11.148 1.00 94.38 89 GLU A N 1
ATOM 709 C CA . GLU A 1 89 ? -7.355 -4.064 -9.977 1.00 94.38 89 GLU A CA 1
ATOM 710 C C . GLU A 1 89 ? -7.270 -4.961 -8.744 1.00 94.38 89 GLU A C 1
ATOM 712 O O . GLU A 1 89 ? -7.767 -6.088 -8.747 1.00 94.38 89 GLU A O 1
ATOM 717 N N . THR A 1 90 ? -6.600 -4.499 -7.689 1.00 94.12 90 THR A N 1
ATOM 718 C CA . THR A 1 90 ? -6.417 -5.306 -6.478 1.00 94.12 90 THR A CA 1
ATOM 719 C C . THR A 1 90 ? -6.202 -4.461 -5.223 1.00 94.12 90 THR A C 1
ATOM 721 O O . THR A 1 90 ? -5.923 -3.264 -5.287 1.00 94.12 90 THR A O 1
ATOM 724 N N . TRP A 1 91 ? -6.315 -5.111 -4.065 1.00 95.00 91 TRP A N 1
ATOM 725 C CA . TRP A 1 91 ? -6.069 -4.538 -2.745 1.00 95.00 91 TRP A CA 1
ATOM 726 C C . TRP A 1 91 ? -4.807 -5.148 -2.139 1.00 95.00 91 TRP A C 1
ATOM 728 O O . TRP A 1 91 ? -4.742 -6.359 -1.930 1.00 95.00 91 TRP A O 1
ATOM 738 N N . LEU A 1 92 ? -3.816 -4.314 -1.819 1.00 94.12 92 LEU A N 1
ATOM 739 C CA . LEU A 1 92 ? -2.551 -4.753 -1.224 1.00 94.12 92 LEU A CA 1
ATOM 740 C C . LEU A 1 92 ? -2.455 -4.337 0.251 1.00 94.12 92 LEU A C 1
ATOM 742 O O . LEU A 1 92 ? -2.759 -3.181 0.557 1.00 94.12 92 LEU A O 1
ATOM 746 N N . PRO A 1 93 ? -2.004 -5.218 1.165 1.00 93.56 93 PRO A N 1
ATOM 747 C CA . PRO A 1 93 ? -1.707 -4.839 2.546 1.00 93.56 93 PRO A CA 1
ATOM 748 C C . PRO A 1 93 ? -0.757 -3.640 2.608 1.00 93.56 93 PRO A C 1
ATOM 750 O O . PRO A 1 93 ? 0.160 -3.521 1.794 1.00 93.56 93 PRO A O 1
ATOM 753 N N . THR A 1 94 ? -1.005 -2.722 3.539 1.00 90.38 94 THR A N 1
ATOM 754 C CA . THR A 1 94 ? -0.171 -1.534 3.743 1.00 90.38 94 THR A CA 1
ATOM 755 C C . THR A 1 94 ? 0.228 -1.430 5.202 1.00 90.38 94 THR A C 1
ATOM 757 O O . THR A 1 94 ? -0.628 -1.337 6.079 1.00 90.38 94 THR A O 1
ATOM 760 N N . ASP A 1 95 ? 1.536 -1.408 5.443 1.00 86.00 95 ASP A N 1
ATOM 761 C CA . ASP A 1 95 ? 2.083 -1.229 6.780 1.00 86.00 95 ASP A CA 1
ATOM 762 C C . ASP A 1 95 ? 1.774 0.177 7.298 1.00 86.00 95 ASP A C 1
ATOM 764 O O . ASP A 1 95 ? 2.040 1.185 6.637 1.00 86.00 95 ASP A O 1
ATOM 768 N N . VAL A 1 96 ? 1.225 0.243 8.509 1.00 77.25 96 VAL A N 1
ATOM 769 C CA . VAL A 1 96 ? 0.941 1.501 9.197 1.00 77.25 96 VAL A CA 1
ATOM 770 C C . VAL A 1 96 ? 2.021 1.720 10.247 1.00 77.25 96 VAL A C 1
ATOM 772 O O . VAL A 1 96 ? 2.022 1.099 11.308 1.00 77.25 96 VAL A O 1
ATOM 775 N N . THR A 1 97 ? 2.961 2.620 9.968 1.00 72.12 97 THR A N 1
ATOM 776 C CA . THR A 1 97 ? 3.957 3.023 10.963 1.00 72.12 97 THR A CA 1
ATOM 777 C C . THR A 1 97 ? 3.337 4.036 11.920 1.00 72.12 97 THR A C 1
ATOM 779 O O . THR A 1 97 ? 3.231 5.222 11.599 1.00 72.12 97 THR A O 1
ATOM 782 N N . VAL A 1 98 ? 2.938 3.593 13.112 1.00 59.72 98 VAL A N 1
ATOM 783 C CA . VAL A 1 98 ? 2.557 4.511 14.191 1.00 59.72 98 VAL A CA 1
ATOM 784 C C . VAL A 1 98 ? 3.839 5.129 14.743 1.00 59.72 98 VAL A C 1
ATOM 786 O O . VAL A 1 98 ? 4.609 4.480 15.448 1.00 59.72 98 VAL A O 1
ATOM 789 N N . THR A 1 99 ? 4.109 6.387 14.394 1.00 55.12 99 THR A N 1
ATOM 790 C CA . THR A 1 99 ? 5.194 7.150 15.021 1.00 55.12 99 THR A CA 1
ATOM 791 C C . THR A 1 99 ? 4.780 7.470 16.452 1.00 55.12 99 THR A C 1
ATOM 793 O O . THR A 1 99 ? 4.017 8.399 16.711 1.00 55.12 99 TH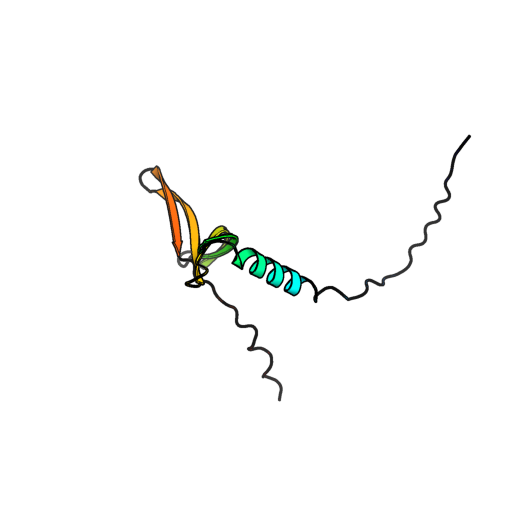R A O 1
ATOM 796 N N . ASP A 1 100 ? 5.259 6.663 17.394 1.00 47.03 100 ASP A N 1
ATOM 797 C CA . ASP A 1 100 ? 4.990 6.835 18.815 1.00 47.03 100 ASP A CA 1
ATOM 798 C C . ASP A 1 100 ? 5.706 8.101 19.328 1.00 47.03 100 ASP A C 1
ATOM 800 O O . ASP A 1 100 ? 6.891 8.097 19.667 1.00 47.03 100 ASP A O 1
ATOM 804 N N . LYS A 1 101 ? 4.999 9.240 19.332 1.00 54.06 101 LYS A N 1
ATOM 805 C CA . LYS A 1 101 ? 5.535 10.559 19.730 1.00 54.06 101 LYS A CA 1
ATOM 806 C C . LYS A 1 101 ? 5.907 10.661 21.222 1.00 54.06 101 LYS A C 1
ATOM 808 O O . LYS A 1 101 ? 6.337 11.721 21.666 1.00 54.06 101 LYS A O 1
ATOM 813 N N . ARG A 1 102 ? 5.772 9.593 22.020 1.00 54.94 102 ARG A N 1
ATOM 814 C CA . ARG A 1 102 ? 6.032 9.616 23.474 1.00 54.94 102 ARG A CA 1
ATOM 815 C C . ARG A 1 102 ? 7.510 9.582 23.885 1.00 54.94 102 ARG A C 1
ATOM 817 O O . ARG A 1 102 ? 7.794 9.740 25.067 1.00 54.94 102 ARG A O 1
ATOM 824 N N . ARG A 1 103 ? 8.462 9.417 22.961 1.00 50.56 103 ARG A N 1
ATOM 825 C CA . ARG A 1 103 ? 9.890 9.247 23.308 1.00 50.56 103 ARG A CA 1
ATOM 826 C C . ARG A 1 103 ? 10.727 10.524 23.480 1.00 50.56 103 ARG A C 1
ATOM 828 O O . ARG A 1 103 ? 11.906 10.395 23.775 1.00 50.56 103 ARG A O 1
ATOM 835 N N . GLN A 1 104 ? 10.172 11.732 23.340 1.00 46.91 104 GLN A N 1
ATOM 836 C CA . GLN A 1 104 ? 10.970 12.976 23.420 1.00 46.91 104 GLN A CA 1
ATOM 837 C C . GLN A 1 104 ? 10.919 13.732 24.764 1.00 46.91 104 GLN A C 1
ATOM 839 O O . GLN A 1 104 ? 11.434 14.839 24.844 1.00 46.91 104 GLN A O 1
ATOM 844 N N . ALA A 1 105 ? 10.345 13.169 25.834 1.00 53.72 105 ALA A N 1
ATOM 845 C CA . ALA A 1 105 ? 10.187 13.891 27.110 1.00 53.72 105 ALA A CA 1
ATOM 846 C C . ALA A 1 105 ? 11.093 13.415 28.269 1.00 53.72 105 ALA A C 1
ATOM 848 O O . ALA A 1 105 ? 10.857 13.803 29.410 1.00 53.72 105 ALA A O 1
ATOM 849 N N . GLN A 1 106 ? 12.107 12.578 28.027 1.00 49.75 106 GLN A N 1
ATOM 850 C CA . GLN A 1 106 ? 12.970 12.048 29.098 1.00 49.75 106 GLN A CA 1
ATOM 851 C C . GLN A 1 106 ? 14.463 12.029 28.742 1.00 49.75 106 GLN A C 1
ATOM 853 O O . GLN A 1 106 ? 15.140 11.049 29.011 1.00 49.75 106 GLN A O 1
ATOM 858 N N . GLU A 1 107 ? 15.013 13.114 28.201 1.00 50.56 107 GLU A N 1
ATOM 859 C CA . GLU A 1 107 ? 16.460 13.357 28.306 1.00 50.56 107 GLU A CA 1
ATOM 860 C C . GLU A 1 107 ? 16.701 14.831 28.638 1.00 50.56 107 GLU A C 1
ATOM 862 O O . GLU A 1 107 ? 16.530 15.720 27.812 1.00 50.56 107 GLU A O 1
ATOM 867 N N . GLY A 1 108 ? 17.023 15.078 29.905 1.00 46.72 108 GLY A N 1
ATOM 868 C CA . GLY A 1 108 ? 17.274 16.400 30.468 1.00 46.72 108 GLY A CA 1
ATOM 869 C C . GLY A 1 108 ? 17.359 16.307 31.987 1.00 46.72 108 GLY A C 1
ATOM 870 O O . GLY A 1 108 ? 16.442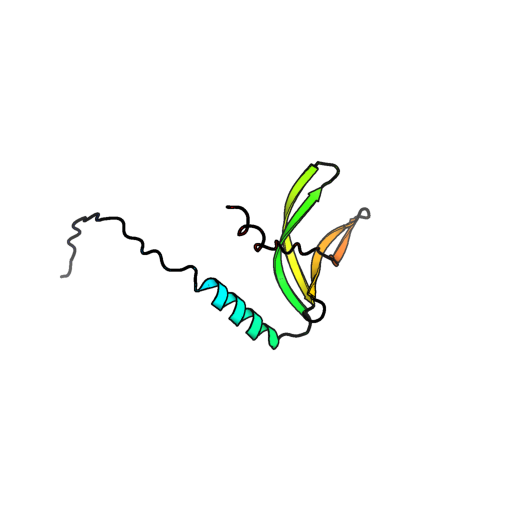 16.736 32.682 1.00 46.72 108 GLY A O 1
ATOM 871 N N . LYS A 1 109 ? 18.411 15.643 32.479 1.00 39.81 109 LYS A N 1
ATOM 872 C CA . LYS A 1 109 ? 18.892 15.799 33.857 1.00 39.81 109 LYS A CA 1
ATOM 873 C C . LYS A 1 109 ? 19.846 16.981 33.915 1.00 39.81 109 LYS A C 1
ATOM 875 O O . LYS A 1 109 ? 20.605 17.135 32.933 1.00 39.81 109 LYS A O 1
#

Foldseek 3Di:
DDDDDDDDDDDDDDDDDPDDPPVPVVVVVVVVVVCVPPPQKDKDKDKDWDQDPVVRDIDIDIFIWIARNVPRWIWTWDWDQDPVRDIDIDTHTDDDDDPPPPPPPPDDD